Protein AF-A0A401YU15-F1 (afdb_monomer_lite)

pLDDT: mean 83.04, std 12.2, range [41.28, 98.25]

Radius of gyration: 16.07 Å; chains: 1; bounding box: 38×41×40 Å

Foldseek 3Di:
DDDAAEAEDDLPHPCQQVNVVVVVVVCVVVRHLFYEYACDPPGNHPHCLLAQYADAQQQPQLLVSLQSNQVVCVVPPPRHAYEYELPRDDPVCVVVRDHPDDSVQSSVVSVVVSQQQLVDAFDADDDPGDTDHRDHHDDHRPDRHDYHYDDDDDD

InterPro domains:
  IPR011251 Luciferase-like domain [PF00296] (50-155)
  IPR036661 Luciferase-like domain superfamily [G3DSA:3.20.20.30] (1-155)
  IPR036661 Luciferase-like domain superfamily [SSF51679] (2-155)

Sequence (155 aa):
MKLRIGVGLGPRDPADPVTFGDPVVRMEQLGVDSPWLPDALGADLPDPLVGSGVTVLPGRNPVVVAKELATLAALAPGRILPVFDVRHATARERPLFPIPGPRGEVTDEAPTVVRLLLEGEDISFEGKYHTLDHVTIGPRPVRPLDLWLGGGGPR

Secondary structure (DSSP, 8-state):
-----EEEPPTTS---TTTTHHHHHHHHHTT--EEEB---TTSSS--GGGSSBEE--BTB-HHHHHHHHHHHHHHSTT----EE-SS-S-TTTGGGS--SS-HHHHHHHHHHHHHHHHH-SSEEEE-SS-EEEEE--SSPPSS----EE---S--

Organism: NCBI:txid516124

Structure (mmCIF, N/CA/C/O backbone):
data_AF-A0A401YU15-F1
#
_entry.id   AF-A0A401YU15-F1
#
loop_
_atom_site.group_PDB
_atom_site.id
_atom_site.type_symbol
_atom_site.label_atom_id
_atom_site.label_alt_id
_atom_site.label_comp_id
_atom_site.label_asym_id
_atom_site.label_entity_id
_atom_site.label_seq_id
_atom_site.pdbx_PDB_ins_code
_atom_site.Cartn_x
_atom_site.Cartn_y
_atom_site.Cartn_z
_atom_site.occupancy
_atom_site.B_iso_or_equiv
_atom_site.auth_seq_id
_atom_site.auth_comp_id
_atom_site.auth_asym_id
_atom_site.auth_atom_id
_atom_site.pdbx_PDB_model_num
ATOM 1 N N . MET A 1 1 ? 9.070 -25.537 0.054 1.00 62.50 1 MET A N 1
ATOM 2 C CA . MET A 1 1 ? 9.322 -24.079 0.013 1.00 62.50 1 MET A CA 1
ATOM 3 C C . MET A 1 1 ? 9.703 -23.707 -1.416 1.00 62.50 1 MET A C 1
ATOM 5 O O . MET A 1 1 ? 10.554 -24.393 -1.966 1.00 62.50 1 MET A O 1
ATOM 9 N N . LYS A 1 2 ? 9.053 -22.714 -2.040 1.00 83.94 2 LYS A N 1
ATOM 10 C CA . LYS A 1 2 ? 9.402 -22.230 -3.391 1.00 83.94 2 LYS A CA 1
ATOM 11 C C . LYS A 1 2 ? 10.233 -20.952 -3.241 1.00 83.94 2 LYS A C 1
ATOM 13 O O . LYS A 1 2 ? 9.770 -20.029 -2.579 1.00 83.94 2 LYS A O 1
ATOM 18 N N . LEU A 1 3 ? 11.440 -20.918 -3.806 1.00 86.62 3 LEU A N 1
ATOM 19 C CA . LEU A 1 3 ? 12.261 -19.704 -3.878 1.00 86.62 3 LEU A CA 1
ATOM 20 C C . LEU A 1 3 ? 11.651 -18.746 -4.913 1.00 86.62 3 LEU A C 1
ATOM 22 O O . LEU A 1 3 ? 11.197 -19.214 -5.958 1.00 86.62 3 LEU A O 1
ATOM 26 N N . ARG A 1 4 ? 11.631 -17.443 -4.612 1.00 87.19 4 ARG A N 1
ATOM 27 C CA . ARG A 1 4 ? 11.222 -16.377 -5.538 1.00 87.19 4 ARG A CA 1
ATOM 28 C C . ARG A 1 4 ? 12.303 -15.302 -5.620 1.00 87.19 4 ARG A C 1
ATOM 30 O O . ARG A 1 4 ? 12.947 -15.021 -4.610 1.00 87.19 4 ARG A O 1
ATOM 37 N N . ILE A 1 5 ? 12.484 -14.712 -6.795 1.00 88.31 5 ILE A N 1
ATOM 38 C CA . ILE A 1 5 ? 13.486 -13.685 -7.087 1.00 88.31 5 ILE A CA 1
ATOM 39 C C . ILE A 1 5 ? 12.771 -12.385 -7.457 1.00 88.31 5 ILE A C 1
ATOM 41 O O . ILE A 1 5 ? 12.032 -12.332 -8.437 1.00 88.31 5 ILE A O 1
ATOM 45 N N . GLY A 1 6 ? 13.015 -11.328 -6.680 1.00 86.38 6 GLY A N 1
ATOM 46 C CA . GLY A 1 6 ? 12.543 -9.976 -6.972 1.00 86.38 6 GLY A CA 1
ATOM 47 C C . GLY A 1 6 ? 13.672 -9.057 -7.435 1.00 86.38 6 GLY A C 1
ATOM 48 O O . GLY A 1 6 ? 14.805 -9.202 -6.977 1.00 86.38 6 GLY A O 1
ATOM 49 N N . VAL A 1 7 ? 13.364 -8.106 -8.320 1.00 85.69 7 VAL A N 1
ATOM 50 C CA . VAL A 1 7 ? 14.315 -7.101 -8.822 1.00 85.69 7 VAL A CA 1
ATOM 51 C C . VAL A 1 7 ? 13.828 -5.705 -8.452 1.00 85.69 7 VAL A C 1
ATOM 53 O O . VAL A 1 7 ? 12.756 -5.295 -8.883 1.00 85.69 7 VAL A O 1
ATOM 56 N N . GLY A 1 8 ? 14.616 -4.979 -7.658 1.00 81.44 8 GLY A N 1
ATOM 57 C CA . GLY A 1 8 ? 14.370 -3.572 -7.342 1.00 81.44 8 GLY A CA 1
ATOM 58 C C . GLY A 1 8 ? 14.813 -2.657 -8.470 1.00 81.44 8 GLY A C 1
ATOM 59 O O . GLY A 1 8 ? 15.961 -2.742 -8.898 1.00 81.44 8 GLY A O 1
ATOM 60 N N . LEU A 1 9 ? 13.907 -1.791 -8.914 1.00 76.56 9 LEU A N 1
ATOM 61 C CA . LEU A 1 9 ? 14.194 -0.728 -9.868 1.00 76.56 9 LEU A CA 1
ATOM 62 C C . LEU A 1 9 ? 14.544 0.535 -9.087 1.00 76.56 9 LEU A C 1
ATOM 64 O O . LEU A 1 9 ? 13.753 1.038 -8.297 1.00 76.56 9 LEU A O 1
ATOM 68 N N . GLY A 1 10 ? 15.773 1.008 -9.229 1.00 68.81 10 GLY A N 1
ATOM 69 C CA . GLY A 1 10 ? 16.258 2.190 -8.539 1.00 68.81 10 GLY A CA 1
ATOM 70 C C . GLY A 1 10 ? 15.819 3.482 -9.233 1.00 68.81 10 GLY A C 1
ATOM 71 O O . GLY A 1 10 ? 15.590 3.496 -10.437 1.00 68.81 10 GLY A O 1
ATOM 72 N N . PRO A 1 11 ? 15.825 4.623 -8.525 1.00 62.28 11 PRO A N 1
ATOM 73 C CA . PRO A 1 11 ? 15.438 5.934 -9.066 1.00 62.28 11 PRO A CA 1
ATOM 74 C C . PRO A 1 11 ? 16.377 6.483 -10.160 1.00 62.28 11 PRO A C 1
ATOM 76 O O . PRO A 1 11 ? 16.213 7.611 -10.610 1.00 62.28 11 PRO A O 1
ATOM 79 N N . ARG A 1 12 ? 17.410 5.725 -10.542 1.00 60.06 12 ARG A N 1
ATOM 80 C CA . ARG A 1 12 ? 18.334 6.032 -11.644 1.00 60.06 12 ARG A CA 1
ATOM 81 C C . ARG A 1 12 ? 18.202 5.051 -12.806 1.00 60.06 12 ARG A C 1
ATOM 83 O O . ARG A 1 12 ? 18.947 5.182 -13.776 1.00 60.06 12 ARG A O 1
ATOM 90 N N . ASP A 1 13 ? 17.324 4.060 -12.688 1.00 64.88 13 ASP A N 1
ATOM 91 C CA . ASP A 1 13 ? 17.044 3.169 -13.799 1.00 64.88 13 ASP A CA 1
ATOM 92 C C . ASP A 1 13 ? 16.256 3.947 -14.859 1.00 64.88 13 ASP A C 1
ATOM 94 O O . ASP A 1 13 ? 15.381 4.737 -14.508 1.00 64.88 13 ASP A O 1
ATOM 98 N N . PRO A 1 14 ? 16.555 3.756 -16.154 1.00 55.06 14 PRO A N 1
ATOM 99 C CA . PRO A 1 14 ? 15.977 4.532 -17.255 1.00 55.06 14 PRO A CA 1
ATOM 100 C C . PRO A 1 14 ? 14.513 4.157 -17.555 1.00 55.06 14 PRO A C 1
ATOM 102 O O . PRO A 1 14 ? 14.078 4.202 -18.703 1.00 55.06 14 PRO A O 1
ATOM 105 N N . ALA A 1 15 ? 13.761 3.721 -16.549 1.00 60.97 15 ALA A N 1
ATOM 106 C CA . ALA A 1 15 ? 12.430 3.170 -16.716 1.00 60.97 15 ALA A CA 1
ATOM 107 C C . ALA A 1 15 ? 11.380 4.287 -16.780 1.00 60.97 15 ALA A C 1
ATOM 109 O O . ALA A 1 15 ? 10.609 4.469 -15.846 1.00 60.97 15 ALA A O 1
ATOM 110 N N . ASP A 1 16 ? 11.343 4.987 -17.918 1.00 68.62 16 ASP A N 1
ATOM 111 C CA . ASP A 1 16 ? 10.270 5.921 -18.272 1.00 68.62 16 ASP A CA 1
ATOM 112 C C . ASP A 1 16 ? 8.899 5.270 -17.980 1.00 68.62 16 ASP A C 1
ATOM 114 O O . ASP A 1 16 ? 8.636 4.171 -18.487 1.00 68.62 16 ASP A O 1
ATOM 118 N N . PRO A 1 17 ? 8.010 5.918 -17.198 1.00 65.75 17 PRO A N 1
ATOM 119 C CA . PRO A 1 17 ? 6.682 5.398 -16.883 1.00 65.75 17 PRO A CA 1
ATOM 120 C C . PRO A 1 17 ? 5.872 4.964 -18.113 1.00 65.75 17 PRO A C 1
ATOM 122 O O . PRO A 1 17 ? 5.057 4.047 -18.017 1.00 65.75 17 PRO A O 1
ATOM 125 N N . VAL A 1 18 ? 6.112 5.583 -19.274 1.00 70.44 18 VAL A N 1
ATOM 126 C CA . VAL A 1 18 ? 5.457 5.248 -20.546 1.00 70.44 18 VAL A CA 1
ATOM 127 C C . VAL A 1 18 ? 5.966 3.923 -21.119 1.00 70.44 18 VAL A C 1
ATOM 129 O O . VAL A 1 18 ? 5.194 3.167 -21.708 1.00 70.44 18 VAL A O 1
ATOM 132 N N . THR A 1 19 ? 7.250 3.614 -20.935 1.00 74.62 19 THR A N 1
ATOM 133 C CA . THR A 1 19 ? 7.898 2.408 -21.484 1.00 74.62 19 THR A CA 1
ATOM 134 C C . THR A 1 19 ? 8.096 1.305 -20.447 1.00 74.62 19 THR A C 1
ATOM 136 O O . THR A 1 19 ? 8.576 0.226 -20.784 1.00 74.62 19 THR A O 1
ATOM 139 N N . PHE A 1 20 ? 7.663 1.523 -19.200 1.00 79.12 20 PHE A N 1
ATOM 140 C CA . PHE A 1 20 ? 7.823 0.606 -18.068 1.00 79.12 20 PHE A CA 1
ATOM 141 C C . PHE A 1 20 ? 7.348 -0.835 -18.328 1.00 79.12 20 PHE A C 1
ATOM 143 O O . PHE A 1 20 ? 7.859 -1.780 -17.727 1.00 79.12 20 PHE A O 1
ATOM 150 N N . GLY A 1 21 ? 6.397 -1.034 -19.242 1.00 82.12 21 GLY A N 1
ATOM 151 C CA . GLY A 1 21 ? 5.946 -2.370 -19.634 1.00 82.12 21 GLY A CA 1
ATOM 152 C C . GLY A 1 21 ? 7.059 -3.242 -20.228 1.00 82.12 21 GLY A C 1
ATOM 153 O O . GLY A 1 21 ? 7.136 -4.428 -19.909 1.00 82.12 21 GLY A O 1
ATOM 154 N N . ASP A 1 22 ? 7.960 -2.669 -21.027 1.00 84.50 22 ASP A N 1
ATOM 155 C CA . ASP A 1 22 ? 9.025 -3.406 -21.716 1.00 84.50 22 ASP A CA 1
ATOM 156 C C . ASP A 1 22 ? 10.009 -4.101 -20.753 1.00 84.50 22 ASP A C 1
ATOM 158 O O . ASP A 1 22 ? 10.227 -5.313 -20.894 1.00 84.50 22 ASP A O 1
ATOM 162 N N . PRO A 1 23 ? 10.590 -3.419 -19.740 1.00 82.38 23 PRO A N 1
ATOM 163 C CA . PRO A 1 23 ? 11.441 -4.085 -18.762 1.00 82.38 23 PRO A CA 1
ATOM 164 C C . PRO A 1 23 ? 10.673 -5.114 -17.923 1.00 82.38 23 PRO A C 1
ATOM 166 O O . PRO A 1 23 ? 11.246 -6.154 -17.602 1.00 82.38 23 PRO A O 1
ATOM 169 N N . VAL A 1 24 ? 9.388 -4.897 -17.618 1.00 85.62 24 VAL A N 1
ATOM 170 C CA . VAL A 1 24 ? 8.563 -5.884 -16.894 1.00 85.62 24 VAL A CA 1
ATOM 171 C C . VAL A 1 24 ? 8.368 -7.156 -17.722 1.00 85.62 24 VAL A C 1
ATOM 173 O O . VAL A 1 24 ? 8.585 -8.258 -17.216 1.00 85.62 24 VAL A O 1
ATOM 176 N N . VAL A 1 25 ? 8.038 -7.023 -19.010 1.00 88.38 25 VAL A N 1
ATOM 177 C CA . VAL A 1 25 ? 7.934 -8.164 -19.935 1.00 88.38 25 VAL A CA 1
ATOM 178 C C . VAL A 1 25 ? 9.271 -8.896 -20.027 1.00 88.38 25 VAL A C 1
ATOM 180 O O . VAL A 1 25 ? 9.320 -10.128 -20.001 1.00 88.38 25 VAL A O 1
ATOM 183 N N . ARG A 1 26 ? 10.382 -8.155 -20.087 1.00 89.00 26 ARG A N 1
ATOM 184 C CA . ARG A 1 26 ? 11.717 -8.754 -20.116 1.00 89.00 26 ARG A CA 1
ATOM 185 C C . ARG A 1 26 ? 12.038 -9.519 -18.829 1.00 89.00 26 ARG A C 1
ATOM 187 O O . ARG A 1 26 ? 12.608 -10.604 -18.908 1.00 89.00 26 ARG A O 1
ATOM 194 N N . MET A 1 27 ? 11.671 -8.985 -17.667 1.00 89.62 27 MET A N 1
ATOM 195 C CA . MET A 1 27 ? 11.814 -9.659 -16.374 1.00 89.62 27 MET A CA 1
ATOM 196 C C . MET A 1 27 ? 11.010 -10.964 -16.325 1.00 89.62 27 MET A C 1
ATOM 198 O O . MET A 1 27 ? 11.557 -11.994 -15.930 1.00 89.62 27 MET A O 1
ATOM 202 N N . GLU A 1 28 ? 9.761 -10.952 -16.799 1.00 89.94 28 GLU A N 1
ATOM 203 C CA . GLU A 1 28 ? 8.912 -12.150 -16.855 1.00 89.94 28 GLU A CA 1
ATOM 204 C C . GLU A 1 28 ? 9.531 -13.231 -17.761 1.00 89.94 28 GLU A C 1
ATOM 206 O O . GLU A 1 28 ? 9.625 -14.392 -17.363 1.00 89.94 28 GLU A O 1
ATOM 211 N N . GLN A 1 29 ? 10.066 -12.853 -18.931 1.00 94.06 29 GLN A N 1
ATOM 212 C CA . GLN A 1 29 ? 10.787 -13.772 -19.832 1.00 94.06 29 GLN A CA 1
ATOM 213 C C . GLN A 1 29 ? 12.046 -14.386 -19.203 1.00 94.06 29 GLN A C 1
ATOM 215 O O . GLN A 1 29 ? 12.438 -15.497 -19.561 1.00 94.06 29 GLN A O 1
ATOM 220 N N . LEU A 1 30 ? 12.700 -13.659 -18.296 1.00 94.19 30 LEU A N 1
ATOM 221 C CA . LEU A 1 30 ? 13.889 -14.116 -17.574 1.00 94.19 30 LEU A CA 1
ATOM 222 C C . LEU A 1 30 ? 13.543 -14.917 -16.307 1.00 94.19 30 LEU A C 1
ATOM 224 O O . LEU A 1 30 ? 14.452 -15.394 -15.629 1.00 94.19 30 LEU A O 1
ATOM 228 N N . GLY A 1 31 ? 12.255 -15.085 -15.992 1.00 92.25 31 GLY A N 1
ATOM 229 C CA . GLY A 1 31 ? 11.795 -15.824 -14.818 1.00 92.25 31 GLY A CA 1
ATOM 230 C C . GLY A 1 31 ? 11.924 -15.057 -13.501 1.00 92.25 31 GLY A C 1
ATOM 231 O O . GLY A 1 31 ? 11.966 -15.681 -12.444 1.00 92.25 31 GLY A O 1
ATOM 232 N N . VAL A 1 32 ? 11.999 -13.724 -13.545 1.00 91.12 32 VAL A N 1
ATOM 233 C CA . VAL A 1 32 ? 11.915 -12.875 -12.348 1.00 91.12 32 VAL A CA 1
ATOM 234 C C . VAL A 1 32 ? 10.470 -12.878 -11.843 1.00 91.12 32 VAL A C 1
ATOM 236 O O . VAL A 1 32 ? 9.541 -12.652 -12.615 1.00 91.12 32 VAL A O 1
ATOM 239 N N . ASP A 1 33 ? 10.269 -13.118 -10.546 1.00 87.94 33 ASP A N 1
ATOM 240 C CA . ASP A 1 33 ? 8.931 -13.250 -9.958 1.00 87.94 33 ASP A CA 1
ATOM 241 C C . ASP A 1 33 ? 8.240 -11.901 -9.718 1.00 87.94 33 ASP A C 1
ATOM 243 O O . ASP A 1 33 ? 7.010 -11.841 -9.701 1.00 87.94 33 ASP A O 1
ATOM 247 N N . SER A 1 34 ? 9.001 -10.828 -9.480 1.00 85.56 34 SER A N 1
ATOM 248 C CA . SER A 1 34 ? 8.426 -9.519 -9.139 1.00 85.56 34 SER A CA 1
ATOM 249 C C . SER A 1 34 ? 9.391 -8.350 -9.387 1.00 85.56 34 SER A C 1
ATOM 251 O O . SER A 1 34 ? 10.508 -8.388 -8.854 1.00 85.56 34 SER A O 1
ATOM 253 N N . PRO A 1 35 ? 8.979 -7.286 -10.096 1.00 85.94 35 PRO A N 1
ATOM 254 C CA . PRO A 1 35 ? 9.644 -5.988 -10.021 1.00 85.94 35 PRO A CA 1
ATOM 255 C C . PRO A 1 35 ? 9.305 -5.289 -8.694 1.00 85.94 35 PRO A C 1
ATOM 257 O O . PRO A 1 35 ? 8.213 -5.470 -8.165 1.00 85.94 35 PRO A O 1
ATOM 260 N N . TRP A 1 36 ? 10.218 -4.485 -8.159 1.00 83.38 36 TRP A N 1
ATOM 261 C CA . TRP A 1 36 ? 10.021 -3.712 -6.932 1.00 83.38 36 TRP A CA 1
ATOM 262 C C . TRP A 1 36 ? 10.263 -2.233 -7.189 1.00 83.38 36 TRP A C 1
ATOM 264 O O . TRP A 1 36 ? 11.352 -1.852 -7.617 1.00 83.38 36 TRP A O 1
ATOM 274 N N . LEU A 1 37 ? 9.247 -1.417 -6.914 1.00 81.19 37 LEU A N 1
ATOM 275 C CA . LEU A 1 37 ? 9.284 0.030 -7.120 1.00 81.19 37 LEU A CA 1
ATOM 276 C C . LEU A 1 37 ? 9.464 0.785 -5.791 1.00 81.19 37 LEU A C 1
ATOM 278 O O . LEU A 1 37 ? 8.777 0.454 -4.819 1.00 81.19 37 LEU A O 1
ATOM 282 N N . PRO A 1 38 ? 10.370 1.775 -5.723 1.00 78.62 38 PRO A N 1
ATOM 283 C CA . PRO A 1 38 ? 10.493 2.685 -4.594 1.00 78.62 38 PRO A CA 1
ATOM 284 C C . PRO A 1 38 ? 9.409 3.768 -4.645 1.00 78.62 38 PRO A C 1
ATOM 286 O O . PRO A 1 38 ? 9.037 4.233 -5.720 1.00 78.62 38 PRO A O 1
ATOM 289 N N . ASP A 1 39 ? 8.967 4.238 -3.480 1.00 79.31 39 ASP A N 1
ATOM 290 C CA . ASP A 1 39 ? 8.189 5.478 -3.371 1.00 79.31 39 ASP A CA 1
ATOM 291 C C . ASP A 1 39 ? 9.141 6.680 -3.432 1.00 79.31 39 ASP A C 1
ATOM 293 O O . ASP A 1 39 ? 9.578 7.200 -2.402 1.00 79.31 39 ASP A O 1
ATOM 297 N N . ALA A 1 40 ? 9.538 7.058 -4.647 1.00 78.06 40 ALA A N 1
ATOM 298 C CA . ALA A 1 40 ? 10.465 8.156 -4.907 1.00 78.06 40 ALA A CA 1
ATOM 299 C C . ALA A 1 40 ? 9.793 9.207 -5.799 1.00 78.06 40 ALA A C 1
ATOM 301 O O . ALA A 1 40 ? 9.750 9.060 -7.018 1.00 78.06 40 ALA A O 1
ATOM 302 N N . LEU A 1 41 ? 9.302 10.295 -5.199 1.00 78.31 41 LEU A N 1
ATOM 303 C CA . LEU A 1 41 ? 8.469 11.291 -5.893 1.00 78.31 41 LEU A CA 1
ATOM 304 C C . LEU A 1 41 ? 9.198 12.013 -7.032 1.00 78.31 41 LEU A C 1
ATOM 306 O O . LEU A 1 41 ? 8.570 12.494 -7.968 1.00 78.31 41 LEU A O 1
ATOM 310 N N . GLY A 1 42 ? 10.519 12.152 -6.914 1.00 76.44 42 GLY A N 1
ATOM 311 C CA . GLY A 1 42 ? 11.353 12.823 -7.912 1.00 76.44 42 GLY A CA 1
ATOM 312 C C . GLY A 1 42 ? 11.967 11.890 -8.953 1.00 76.44 42 GLY A C 1
ATOM 313 O O . GLY A 1 42 ? 12.809 12.352 -9.719 1.00 76.44 42 GLY A O 1
ATOM 314 N N . ALA A 1 43 ? 11.643 10.595 -8.928 1.00 78.06 43 ALA A N 1
ATOM 315 C CA . ALA A 1 43 ? 12.157 9.633 -9.892 1.00 78.06 43 ALA A CA 1
ATOM 316 C C . ALA A 1 43 ? 11.218 9.527 -11.097 1.00 78.06 43 ALA A C 1
ATOM 318 O O . ALA A 1 43 ? 10.000 9.507 -10.933 1.00 78.06 43 ALA A O 1
ATOM 319 N N . ASP A 1 44 ? 11.791 9.370 -12.290 1.00 78.38 44 ASP A N 1
ATOM 320 C CA . ASP A 1 44 ? 11.047 9.018 -13.503 1.00 78.38 44 ASP A CA 1
ATOM 321 C C . ASP A 1 44 ? 10.704 7.519 -13.473 1.00 78.38 44 ASP A C 1
ATOM 323 O O . ASP A 1 44 ? 11.166 6.746 -14.302 1.00 78.38 44 ASP A O 1
ATOM 327 N N . LEU A 1 45 ? 9.950 7.099 -12.455 1.00 77.25 45 LEU A N 1
ATOM 328 C CA . LEU A 1 45 ? 9.454 5.741 -12.246 1.00 77.25 45 LEU A CA 1
ATOM 329 C C . LEU A 1 45 ? 7.938 5.783 -12.030 1.00 77.25 45 LEU A C 1
ATOM 331 O O . LEU A 1 45 ? 7.413 6.791 -11.549 1.00 77.25 45 LEU A O 1
ATOM 335 N N . PRO A 1 46 ? 7.206 4.699 -12.338 1.00 79.69 46 PRO A N 1
ATOM 336 C CA . PRO A 1 46 ? 5.813 4.600 -11.932 1.00 79.69 46 PRO A CA 1
ATOM 337 C C . PRO A 1 46 ? 5.675 4.697 -10.411 1.00 79.69 46 PRO A C 1
ATOM 339 O O . PRO A 1 46 ? 6.518 4.185 -9.672 1.00 79.69 46 PRO A O 1
ATOM 342 N N . ASP A 1 47 ? 4.571 5.291 -9.953 1.00 78.75 47 ASP A N 1
ATOM 343 C CA . ASP A 1 47 ? 4.208 5.263 -8.536 1.00 78.75 47 ASP A CA 1
ATOM 344 C C . ASP A 1 47 ? 4.175 3.801 -8.047 1.00 78.75 47 ASP A C 1
ATOM 346 O O . ASP A 1 47 ? 3.657 2.934 -8.762 1.00 78.75 47 ASP A O 1
ATOM 350 N N . PRO A 1 48 ? 4.720 3.488 -6.857 1.00 74.81 48 PRO A N 1
ATOM 351 C CA . PRO A 1 48 ? 4.787 2.119 -6.356 1.00 74.81 48 PRO A CA 1
ATOM 352 C C . PRO A 1 48 ? 3.418 1.459 -6.202 1.00 74.81 48 PRO A C 1
ATOM 354 O O . PRO A 1 48 ? 3.356 0.232 -6.217 1.00 74.81 48 PRO A O 1
ATOM 357 N N . LEU A 1 49 ? 2.327 2.228 -6.103 1.00 72.56 49 LEU A N 1
ATOM 358 C CA . LEU A 1 49 ? 0.979 1.671 -6.127 1.00 72.56 49 LEU A CA 1
ATOM 359 C C . LEU A 1 49 ? 0.605 1.125 -7.508 1.00 72.56 49 LEU A C 1
ATOM 361 O O . LEU A 1 49 ? -0.196 0.214 -7.592 1.00 72.56 49 LEU A O 1
ATOM 365 N N . VAL A 1 50 ? 1.208 1.572 -8.607 1.00 59.78 50 VAL A N 1
ATOM 366 C CA . VAL A 1 50 ? 0.939 1.017 -9.949 1.00 59.78 50 VAL A CA 1
ATOM 367 C C . VAL A 1 50 ? 1.567 -0.384 -10.132 1.00 59.78 50 VAL A C 1
ATOM 369 O O . VAL A 1 50 ? 1.262 -1.077 -11.103 1.00 59.78 50 VAL A O 1
ATOM 372 N N . GLY A 1 51 ? 2.386 -0.862 -9.183 1.00 57.41 51 GLY A N 1
ATOM 373 C CA . GLY A 1 51 ? 3.022 -2.184 -9.215 1.00 57.41 51 GLY A CA 1
ATOM 374 C C . GLY A 1 51 ? 3.155 -2.856 -7.841 1.00 57.41 51 GLY A C 1
ATOM 375 O O . GLY A 1 51 ? 2.510 -2.483 -6.867 1.00 57.41 51 GLY A O 1
ATOM 376 N N . SER A 1 52 ? 3.991 -3.894 -7.746 1.00 58.31 52 SER A N 1
ATOM 377 C CA . SER A 1 52 ? 4.462 -4.412 -6.455 1.00 58.31 52 SER A CA 1
ATOM 378 C C . SER A 1 52 ? 5.571 -3.497 -5.945 1.00 58.31 52 SER A C 1
ATOM 380 O O . SER A 1 52 ? 6.719 -3.610 -6.366 1.00 58.31 52 SER A O 1
ATOM 382 N N . GLY A 1 53 ? 5.227 -2.535 -5.098 1.00 62.44 53 GLY A N 1
ATOM 383 C CA . GLY A 1 53 ? 6.158 -1.506 -4.650 1.00 62.44 53 GLY A CA 1
ATOM 384 C C . GLY A 1 53 ? 6.122 -1.271 -3.150 1.00 62.44 53 GLY A C 1
ATOM 385 O O . GLY A 1 53 ? 5.151 -1.586 -2.458 1.00 62.44 53 GLY A O 1
ATOM 386 N N . VAL A 1 54 ? 7.213 -0.695 -2.654 1.00 58.09 54 VAL A N 1
ATOM 387 C CA . VAL A 1 54 ? 7.280 -0.156 -1.301 1.00 58.09 54 VAL A CA 1
ATOM 388 C C . VAL A 1 54 ? 6.603 1.205 -1.330 1.00 58.09 54 VAL A C 1
ATOM 390 O O . VAL A 1 54 ? 7.103 2.111 -1.977 1.00 58.09 54 VAL A O 1
ATOM 393 N N . THR A 1 55 ? 5.483 1.354 -0.635 1.00 65.00 55 THR A N 1
ATOM 394 C CA . THR A 1 55 ? 4.779 2.626 -0.455 1.00 65.00 55 THR A CA 1
ATOM 395 C C . THR A 1 55 ? 5.158 3.236 0.892 1.00 65.00 55 THR A C 1
ATOM 397 O O . THR A 1 55 ? 5.131 2.563 1.928 1.00 65.00 55 THR A O 1
ATOM 400 N N . VAL A 1 56 ? 5.471 4.529 0.919 1.00 61.72 56 VAL A N 1
ATOM 401 C CA . VAL A 1 56 ? 5.572 5.290 2.166 1.00 61.72 56 VAL A CA 1
ATOM 402 C C . VAL A 1 56 ? 4.154 5.574 2.630 1.00 61.72 56 VAL A C 1
ATOM 404 O O . VAL A 1 56 ? 3.499 6.521 2.202 1.00 61.72 56 VAL A O 1
ATOM 407 N N . LEU A 1 57 ? 3.656 4.721 3.519 1.00 61.41 57 LEU A N 1
ATOM 408 C CA . LEU A 1 57 ? 2.311 4.874 4.054 1.00 61.41 57 LEU A CA 1
ATOM 409 C C . LEU A 1 57 ? 2.126 6.127 4.932 1.00 61.41 57 LEU A C 1
ATOM 411 O O . LEU A 1 57 ? 1.088 6.775 4.787 1.00 61.41 57 LEU A O 1
ATOM 415 N N . PRO A 1 58 ? 3.065 6.525 5.823 1.00 64.88 58 PRO A N 1
ATOM 416 C CA . PRO A 1 58 ? 2.850 7.718 6.635 1.00 64.88 58 PRO A CA 1
ATOM 417 C C . PRO A 1 58 ? 2.769 8.995 5.786 1.00 64.88 58 PRO A C 1
ATOM 419 O O . PRO A 1 58 ? 3.785 9.537 5.338 1.00 64.88 58 PRO A O 1
ATOM 422 N N . GLY A 1 59 ? 1.533 9.481 5.656 1.00 73.44 59 GLY A N 1
ATOM 423 C CA . GLY A 1 59 ? 1.131 10.712 4.979 1.00 73.44 59 GLY A CA 1
ATOM 424 C C . GLY A 1 59 ? 0.440 10.511 3.625 1.00 73.44 59 GLY A C 1
ATOM 425 O O . GLY A 1 59 ? 0.045 11.499 3.011 1.00 73.44 59 GLY A O 1
ATOM 426 N N . ARG A 1 60 ? 0.209 9.261 3.191 1.00 84.75 60 ARG A N 1
ATOM 427 C CA . ARG A 1 60 ? -0.875 8.934 2.248 1.00 84.75 60 ARG A CA 1
ATOM 428 C C . ARG A 1 60 ? -2.151 8.636 3.043 1.00 84.75 60 ARG A C 1
ATOM 430 O O . ARG A 1 60 ? -2.088 8.085 4.140 1.00 84.75 60 ARG A O 1
ATOM 437 N N . ASN A 1 61 ? -3.318 8.997 2.508 1.00 89.31 61 ASN A N 1
ATOM 438 C CA . ASN A 1 61 ? -4.591 8.688 3.162 1.00 89.31 61 ASN A CA 1
ATOM 439 C C . ASN A 1 61 ? -4.851 7.166 3.084 1.00 89.31 61 ASN A C 1
ATO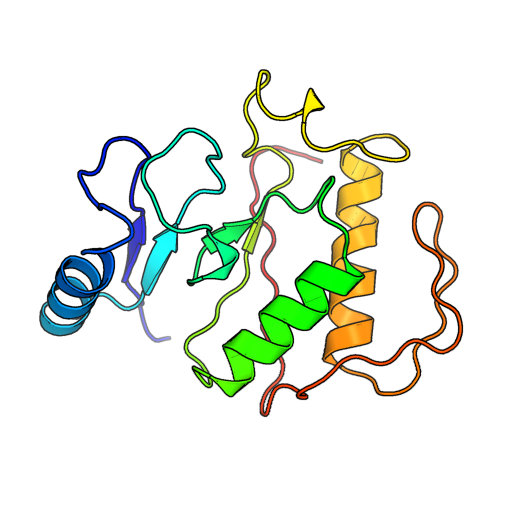M 441 O O . ASN A 1 61 ? -4.960 6.645 1.971 1.00 89.31 61 ASN A O 1
ATOM 445 N N . PRO A 1 62 ? -4.986 6.443 4.214 1.00 92.06 62 PRO A N 1
ATOM 446 C CA . PRO A 1 62 ? -5.127 4.987 4.197 1.00 92.06 62 PRO A CA 1
ATOM 447 C C . PRO A 1 62 ? -6.410 4.504 3.511 1.00 92.06 62 PRO A C 1
ATOM 449 O O . PRO A 1 62 ? -6.421 3.408 2.958 1.00 92.06 62 PRO A O 1
ATOM 452 N N . VAL A 1 63 ? -7.473 5.314 3.480 1.00 94.50 63 VAL A N 1
ATOM 453 C CA . VAL A 1 63 ? -8.709 4.984 2.751 1.00 94.50 63 VAL A CA 1
ATOM 454 C C . VAL A 1 63 ? -8.458 4.975 1.244 1.00 94.50 63 VAL A C 1
ATOM 456 O O . VAL A 1 63 ? -8.893 4.062 0.542 1.00 94.50 63 VAL A O 1
ATOM 459 N N . VAL A 1 64 ? -7.722 5.974 0.748 1.00 92.56 64 VAL A N 1
ATOM 460 C CA . VAL A 1 64 ? -7.363 6.084 -0.674 1.00 92.56 64 VAL A CA 1
ATOM 461 C C . VAL A 1 64 ? -6.432 4.940 -1.068 1.00 92.56 64 VAL A C 1
ATOM 463 O O . VAL A 1 64 ? -6.731 4.234 -2.027 1.00 92.56 64 VAL A O 1
ATOM 466 N N . VAL A 1 65 ? -5.407 4.665 -0.255 1.00 91.62 65 VAL A N 1
ATOM 467 C CA . VAL A 1 65 ? -4.494 3.531 -0.472 1.00 91.62 65 VAL A CA 1
ATOM 468 C C . VAL A 1 65 ? -5.260 2.209 -0.513 1.00 91.62 65 VAL A C 1
ATOM 470 O O . VAL A 1 65 ? -5.045 1.397 -1.410 1.00 91.62 65 VAL A O 1
ATOM 473 N N . ALA A 1 66 ? -6.199 1.985 0.409 1.00 93.38 66 ALA A N 1
ATOM 474 C CA . ALA A 1 66 ? -7.017 0.777 0.403 1.00 93.38 66 ALA A CA 1
ATOM 475 C C . ALA A 1 66 ? -7.843 0.651 -0.889 1.00 93.38 66 ALA A C 1
ATOM 477 O O . ALA A 1 66 ? -7.876 -0.418 -1.496 1.00 93.38 66 ALA A O 1
ATOM 478 N N . LYS A 1 67 ? -8.458 1.743 -1.361 1.00 93.94 67 LYS A N 1
ATOM 479 C CA . LYS A 1 67 ? -9.206 1.785 -2.629 1.00 93.94 67 LYS A CA 1
ATOM 480 C C . LYS A 1 67 ? -8.314 1.512 -3.849 1.00 93.94 67 LYS A C 1
ATOM 482 O O . LYS A 1 67 ? -8.738 0.805 -4.770 1.00 93.94 67 LYS A O 1
ATOM 487 N N . GLU A 1 68 ? -7.104 2.056 -3.873 1.00 92.12 68 GLU A N 1
ATOM 488 C CA . GLU A 1 68 ? -6.126 1.830 -4.941 1.00 92.12 68 GLU A CA 1
ATOM 489 C C . GLU A 1 68 ? -5.714 0.357 -4.977 1.00 92.12 68 GLU A C 1
ATOM 491 O O . GLU A 1 68 ? -5.875 -0.299 -6.008 1.00 92.12 68 GLU A O 1
ATOM 496 N N . LEU A 1 69 ? -5.320 -0.205 -3.831 1.00 91.88 69 LEU A N 1
ATOM 497 C CA . LEU A 1 69 ? -4.966 -1.621 -3.690 1.00 91.88 69 LEU A CA 1
ATOM 498 C C . LEU A 1 69 ? -6.112 -2.557 -4.081 1.00 91.88 69 LEU A C 1
ATOM 500 O O . LEU A 1 69 ? -5.895 -3.526 -4.809 1.00 91.88 69 LEU A O 1
ATOM 504 N N . ALA A 1 70 ? -7.334 -2.248 -3.654 1.00 92.94 70 ALA A N 1
ATOM 505 C CA . ALA A 1 70 ? -8.548 -2.950 -4.058 1.00 92.94 70 ALA A CA 1
ATOM 506 C C . ALA A 1 70 ? -8.719 -2.976 -5.585 1.00 92.94 70 ALA A C 1
ATOM 508 O O . ALA A 1 70 ? -8.969 -4.025 -6.184 1.00 92.94 70 ALA A O 1
ATOM 509 N N . THR A 1 71 ? -8.533 -1.824 -6.227 1.00 92.44 71 THR A N 1
ATOM 510 C CA . THR A 1 71 ? -8.647 -1.679 -7.683 1.00 92.44 71 THR A CA 1
ATOM 511 C C . THR A 1 71 ? -7.563 -2.478 -8.405 1.00 92.44 71 THR A C 1
ATOM 513 O O . THR A 1 71 ? -7.864 -3.239 -9.323 1.00 92.44 71 THR A O 1
ATOM 516 N N . LEU A 1 72 ? -6.314 -2.382 -7.955 1.00 89.94 72 LEU A N 1
ATOM 517 C CA . LEU A 1 72 ? -5.185 -3.115 -8.530 1.00 89.94 72 LEU A CA 1
ATOM 518 C C . LEU A 1 72 ? -5.336 -4.624 -8.364 1.00 89.94 72 LEU A C 1
ATOM 520 O O . LEU A 1 72 ? -5.057 -5.376 -9.292 1.00 89.94 72 LEU A O 1
ATOM 524 N N . ALA A 1 73 ? -5.823 -5.082 -7.211 1.00 90.19 73 ALA A N 1
ATOM 525 C CA . ALA A 1 73 ? -6.080 -6.496 -6.968 1.00 90.19 73 ALA A CA 1
ATOM 526 C C . ALA A 1 73 ? -7.164 -7.060 -7.894 1.00 90.19 73 ALA A C 1
ATOM 528 O O . ALA A 1 73 ? -7.107 -8.236 -8.255 1.00 90.19 73 ALA A O 1
ATOM 529 N N . ALA A 1 74 ? -8.137 -6.235 -8.292 1.00 91.19 74 ALA A N 1
ATOM 530 C CA . ALA A 1 74 ? -9.139 -6.610 -9.283 1.00 91.19 74 ALA A CA 1
ATOM 531 C C . ALA A 1 74 ? -8.576 -6.608 -10.714 1.00 91.19 74 ALA A C 1
ATOM 533 O O . ALA A 1 74 ? -8.900 -7.504 -11.491 1.00 91.19 74 ALA A O 1
ATOM 534 N N . LEU A 1 75 ? -7.718 -5.641 -11.056 1.00 90.00 75 LEU A N 1
ATOM 535 C CA . LEU A 1 75 ? -7.095 -5.537 -12.382 1.00 90.00 75 LEU A CA 1
ATOM 536 C C . LEU A 1 75 ? -6.005 -6.593 -12.617 1.00 90.00 75 LEU A C 1
ATOM 538 O O . LEU A 1 75 ? -5.868 -7.102 -13.727 1.00 90.00 75 LEU A O 1
ATOM 542 N N . ALA A 1 76 ? -5.251 -6.949 -11.577 1.00 86.88 76 ALA A N 1
ATOM 543 C CA . ALA A 1 76 ? -4.142 -7.895 -11.638 1.00 86.88 76 ALA A CA 1
ATOM 544 C C . ALA A 1 76 ? -4.217 -8.942 -10.500 1.00 86.88 76 ALA A C 1
ATOM 546 O O . ALA A 1 76 ? -3.381 -8.951 -9.586 1.00 86.88 76 ALA A O 1
ATOM 547 N N . PRO A 1 77 ? -5.197 -9.869 -10.537 1.00 87.38 77 PRO A N 1
ATOM 548 C CA . PRO A 1 77 ? -5.433 -10.808 -9.444 1.00 87.38 77 PRO A CA 1
ATOM 549 C C . PRO A 1 77 ? -4.211 -11.665 -9.094 1.00 87.38 77 PRO A C 1
ATOM 551 O O . PRO A 1 77 ? -3.727 -12.466 -9.892 1.00 87.38 77 PRO A O 1
ATOM 554 N N . GLY A 1 78 ? -3.747 -11.556 -7.845 1.00 85.56 78 GLY A N 1
ATOM 555 C CA . GLY A 1 78 ? -2.600 -12.312 -7.326 1.00 85.56 78 GLY A CA 1
ATOM 556 C C . GLY A 1 78 ? -1.228 -11.843 -7.803 1.00 85.56 78 GLY A C 1
ATOM 557 O O . GLY A 1 78 ? -0.254 -12.555 -7.569 1.00 85.56 78 GLY A O 1
ATOM 558 N N . ARG A 1 79 ? -1.150 -10.684 -8.466 1.00 85.38 79 ARG A N 1
ATOM 559 C CA . ARG A 1 79 ? 0.111 -10.050 -8.880 1.00 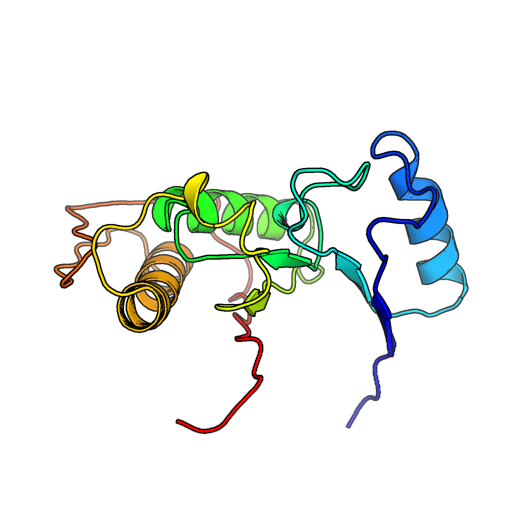85.38 79 ARG A CA 1
ATOM 560 C C . ARG A 1 79 ? 0.466 -8.817 -8.041 1.00 85.38 79 ARG A C 1
ATOM 562 O O . ARG A 1 79 ? 1.484 -8.189 -8.295 1.00 85.38 79 ARG A O 1
ATOM 569 N N . ILE A 1 80 ? -0.358 -8.482 -7.048 1.00 86.31 80 ILE A N 1
ATOM 570 C CA . ILE A 1 80 ? -0.170 -7.319 -6.178 1.00 86.31 80 ILE A CA 1
ATOM 571 C C . ILE A 1 80 ? 0.411 -7.772 -4.840 1.00 86.31 80 ILE A C 1
ATOM 573 O O . ILE A 1 80 ? -0.164 -8.634 -4.175 1.00 86.31 80 ILE A O 1
ATOM 577 N N . LEU A 1 81 ? 1.540 -7.177 -4.459 1.00 86.56 81 LEU A N 1
ATOM 578 C CA . LEU A 1 81 ? 2.205 -7.381 -3.174 1.00 86.56 81 LEU A CA 1
ATOM 579 C C . LEU A 1 81 ? 2.519 -6.009 -2.559 1.00 86.56 81 LEU A C 1
ATOM 581 O O . LEU A 1 81 ? 3.572 -5.443 -2.858 1.00 86.56 81 LEU A O 1
ATOM 585 N N . PRO A 1 82 ? 1.601 -5.444 -1.758 1.00 86.94 82 PRO A N 1
ATOM 586 C CA . PRO A 1 82 ? 1.799 -4.148 -1.126 1.00 86.94 82 PRO A CA 1
ATOM 587 C C . PRO A 1 82 ? 2.821 -4.255 -0.002 1.00 86.94 82 PRO A C 1
ATOM 589 O O . PRO A 1 82 ? 2.684 -5.093 0.896 1.00 86.94 82 PRO A O 1
ATOM 592 N N . VAL A 1 83 ? 3.817 -3.375 -0.018 1.00 85.69 83 VAL A N 1
ATOM 593 C CA . VAL A 1 83 ? 4.797 -3.276 1.064 1.00 85.69 83 VAL A CA 1
ATOM 594 C C . VAL A 1 83 ? 4.818 -1.851 1.577 1.00 85.69 83 VAL A C 1
ATOM 596 O O . VAL A 1 83 ? 4.887 -0.918 0.790 1.00 85.69 83 VAL A O 1
ATOM 599 N N . PHE A 1 84 ? 4.765 -1.662 2.890 1.00 84.00 84 PHE A N 1
ATOM 600 C CA . PHE A 1 84 ? 4.811 -0.342 3.506 1.00 84.00 84 PHE A CA 1
ATOM 601 C C . PHE A 1 84 ? 6.120 -0.146 4.260 1.00 84.00 84 PHE A C 1
ATOM 603 O O . PHE A 1 84 ? 6.493 -0.987 5.075 1.00 84.00 84 PHE A O 1
ATOM 610 N N . ASP A 1 85 ? 6.809 0.968 4.023 1.00 76.56 85 ASP A N 1
ATOM 611 C CA . ASP A 1 85 ? 8.039 1.318 4.744 1.00 76.56 85 ASP A CA 1
ATOM 612 C C . ASP A 1 85 ? 7.916 2.696 5.406 1.00 76.56 85 ASP A C 1
ATOM 614 O O . ASP A 1 85 ? 7.533 3.697 4.798 1.00 76.56 85 ASP A O 1
ATOM 618 N N . VAL A 1 86 ? 8.270 2.736 6.689 1.00 66.12 86 VAL A N 1
ATOM 619 C CA . VAL A 1 86 ? 8.225 3.920 7.554 1.00 66.12 86 VAL A CA 1
ATOM 620 C C . VAL A 1 86 ? 9.321 4.934 7.192 1.00 66.12 86 VAL A C 1
ATOM 622 O O . VAL A 1 86 ? 9.179 6.134 7.448 1.00 66.12 86 VAL A O 1
ATOM 625 N N . ARG A 1 87 ? 10.451 4.463 6.647 1.00 66.31 87 ARG A N 1
ATOM 626 C CA . ARG A 1 87 ? 11.709 5.218 6.518 1.00 66.31 87 ARG A CA 1
ATOM 627 C C . ARG A 1 87 ? 12.137 5.513 5.088 1.00 66.31 87 ARG A C 1
ATOM 629 O O . ARG A 1 87 ? 13.090 6.278 4.932 1.00 66.31 87 ARG A O 1
ATOM 636 N N . HIS A 1 88 ? 11.449 4.969 4.089 1.00 68.94 88 HIS A N 1
ATOM 637 C CA . HIS A 1 88 ? 11.863 5.092 2.692 1.00 68.94 88 HIS A CA 1
ATOM 638 C C . HIS A 1 88 ? 11.865 6.544 2.183 1.00 68.94 88 HIS A C 1
ATOM 640 O O . HIS A 1 88 ? 12.787 6.931 1.470 1.00 68.94 88 HIS A O 1
ATOM 646 N N . ALA A 1 89 ? 10.921 7.385 2.631 1.00 73.56 89 ALA A N 1
ATOM 647 C CA . ALA A 1 89 ? 10.910 8.801 2.259 1.00 73.56 89 ALA A CA 1
ATOM 648 C C . ALA A 1 89 ? 12.173 9.527 2.743 1.00 73.56 89 ALA A C 1
ATOM 650 O O . ALA A 1 89 ? 12.512 9.523 3.942 1.00 73.56 89 ALA A O 1
ATOM 651 N N . THR A 1 90 ? 12.831 10.225 1.818 1.00 77.50 90 THR A N 1
ATOM 652 C CA . THR A 1 90 ? 14.000 11.054 2.114 1.00 77.50 90 THR A CA 1
ATOM 653 C C . THR A 1 90 ? 13.628 12.226 3.025 1.00 77.50 90 THR A C 1
ATOM 655 O O . THR A 1 90 ? 12.470 12.631 3.132 1.00 77.50 90 THR A O 1
ATOM 658 N N . ALA A 1 91 ? 14.622 12.840 3.674 1.00 81.31 91 ALA A N 1
ATOM 659 C CA . ALA A 1 91 ? 14.391 14.027 4.504 1.00 81.31 91 ALA A CA 1
ATOM 660 C C . ALA A 1 91 ? 13.728 15.190 3.736 1.00 81.31 91 ALA A C 1
ATOM 662 O O . ALA A 1 91 ? 13.043 16.002 4.351 1.00 81.31 91 ALA A O 1
ATOM 663 N N . ARG A 1 92 ? 13.911 15.254 2.408 1.00 83.00 92 ARG A N 1
ATOM 664 C CA . ARG A 1 92 ? 13.290 16.258 1.533 1.00 83.00 92 ARG A CA 1
ATOM 665 C C . ARG A 1 92 ? 11.844 15.925 1.164 1.00 83.00 92 ARG A C 1
ATOM 667 O O . ARG A 1 92 ? 11.061 16.846 0.984 1.00 83.00 92 ARG A O 1
ATOM 674 N N . GLU A 1 93 ? 11.491 14.644 1.074 1.00 80.94 93 GLU A N 1
ATOM 675 C CA . GLU A 1 93 ? 10.135 14.197 0.720 1.00 80.94 93 GLU A CA 1
ATOM 676 C C . GLU A 1 93 ? 9.204 14.134 1.929 1.00 80.94 93 GLU A C 1
ATOM 678 O O . GLU A 1 93 ? 8.020 14.418 1.804 1.00 80.94 93 GLU A O 1
ATOM 683 N N . ARG A 1 94 ? 9.720 13.813 3.124 1.00 80.38 94 ARG A N 1
ATOM 684 C CA . ARG A 1 94 ? 8.901 13.692 4.348 1.00 80.38 94 ARG A CA 1
ATOM 685 C C . ARG A 1 94 ? 7.959 14.880 4.607 1.00 80.38 94 ARG A C 1
ATOM 687 O O . ARG A 1 94 ? 6.831 14.608 5.009 1.00 80.38 94 ARG A O 1
ATOM 694 N N . PRO A 1 95 ? 8.356 16.155 4.406 1.00 84.50 95 PRO A N 1
ATOM 695 C CA . PRO A 1 95 ? 7.456 17.296 4.594 1.00 84.50 95 PRO A CA 1
ATOM 696 C C . PRO A 1 95 ? 6.304 17.373 3.580 1.00 84.50 95 PRO A C 1
ATOM 698 O O . PRO A 1 95 ? 5.319 18.048 3.856 1.00 84.50 95 PRO A O 1
ATOM 701 N N . LEU A 1 96 ? 6.410 16.699 2.428 1.00 83.56 96 LEU A N 1
ATOM 702 C CA . LEU A 1 96 ? 5.366 16.653 1.392 1.00 83.56 96 LEU A CA 1
ATOM 703 C C . LEU A 1 96 ? 4.215 15.705 1.764 1.00 83.56 96 LEU A C 1
ATOM 705 O O . LEU A 1 96 ? 3.142 15.774 1.175 1.00 83.56 96 LEU A O 1
ATOM 709 N N . PHE A 1 97 ? 4.439 14.850 2.764 1.00 81.50 97 PHE A N 1
ATOM 710 C CA . PHE A 1 97 ? 3.491 13.872 3.285 1.00 81.50 97 PHE A CA 1
ATOM 711 C C . PHE A 1 97 ? 3.099 14.257 4.719 1.00 81.50 97 PHE A C 1
ATOM 713 O O . PHE A 1 97 ? 3.701 13.748 5.679 1.00 81.50 97 PHE A O 1
ATOM 720 N N . PRO A 1 98 ? 2.148 15.196 4.894 1.00 83.69 98 PRO A N 1
ATOM 721 C CA . PRO A 1 98 ? 1.742 15.655 6.214 1.00 83.69 98 PRO A CA 1
ATOM 722 C C . PRO A 1 98 ? 1.144 14.499 7.019 1.00 83.69 98 PRO A C 1
ATOM 724 O O . PRO A 1 98 ? 0.414 13.662 6.492 1.00 83.69 98 PRO A O 1
ATOM 727 N N . ILE A 1 99 ? 1.460 14.456 8.313 1.00 88.62 99 ILE A N 1
ATOM 728 C CA . ILE A 1 99 ? 0.992 13.416 9.232 1.00 88.62 99 ILE A CA 1
ATOM 729 C C . ILE A 1 99 ? 0.443 14.042 10.520 1.00 88.62 99 ILE A C 1
ATOM 731 O O . ILE A 1 99 ? 0.976 15.057 10.972 1.00 88.62 99 ILE A O 1
ATOM 735 N N . PRO A 1 100 ? -0.586 13.440 11.140 1.00 89.81 100 PRO A N 1
ATOM 736 C CA . PRO A 1 100 ? -1.264 13.996 12.315 1.00 89.81 100 PRO A CA 1
ATOM 737 C C . PRO A 1 100 ? -0.517 13.776 13.645 1.00 89.8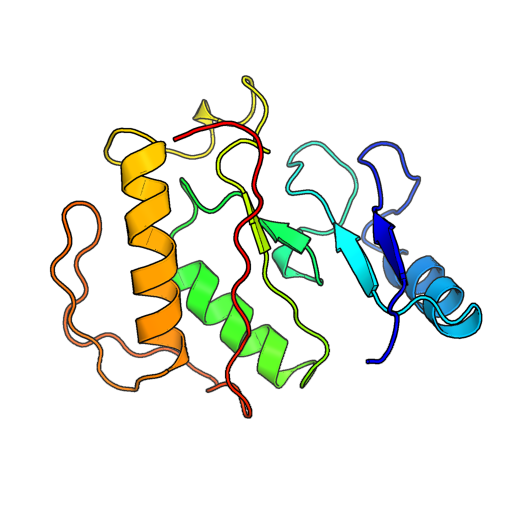1 100 PRO A C 1
ATOM 739 O O . PRO A 1 100 ? -1.023 14.141 14.704 1.00 89.81 100 PRO A O 1
ATOM 742 N N . GLY A 1 101 ? 0.677 13.175 13.632 1.00 91.00 101 GLY A N 1
ATOM 743 C CA . GLY A 1 101 ? 1.436 12.885 14.847 1.00 91.00 101 GLY A CA 1
ATOM 744 C C . GLY A 1 101 ? 2.804 12.251 14.586 1.00 91.00 101 GLY A C 1
ATOM 745 O O . GLY A 1 101 ? 3.312 12.319 13.463 1.00 91.00 101 GLY A O 1
ATOM 746 N N . PRO A 1 102 ? 3.428 11.638 15.610 1.00 89.25 102 PRO A N 1
ATOM 747 C CA . PRO A 1 102 ? 4.687 10.918 15.462 1.00 89.25 102 PRO A CA 1
ATOM 748 C C . PRO A 1 102 ? 4.613 9.858 14.358 1.00 89.25 102 PRO A C 1
ATOM 750 O O . PRO A 1 102 ? 3.737 8.998 14.357 1.00 89.25 102 PRO A O 1
ATOM 753 N N . ARG A 1 103 ? 5.562 9.904 13.415 1.00 86.06 103 ARG A N 1
ATOM 754 C CA . ARG A 1 103 ? 5.551 9.061 12.206 1.00 86.06 103 ARG A CA 1
ATOM 755 C C . ARG A 1 103 ? 5.452 7.567 12.501 1.00 86.06 103 ARG A C 1
ATOM 757 O O . ARG A 1 103 ? 4.742 6.879 11.779 1.00 86.06 103 ARG A O 1
ATOM 764 N N . GLY A 1 104 ? 6.146 7.084 13.533 1.00 84.25 104 GLY A N 1
ATOM 765 C CA . GLY A 1 104 ? 6.074 5.680 13.950 1.00 84.25 104 GLY A CA 1
ATOM 766 C C . GLY A 1 104 ? 4.643 5.276 14.294 1.00 84.25 104 GLY A C 1
ATOM 767 O O . GLY A 1 104 ? 4.095 4.391 13.653 1.00 84.25 104 GLY A O 1
ATOM 768 N N . GLU A 1 105 ? 3.999 6.023 15.189 1.00 89.94 105 GLU A N 1
ATOM 769 C CA . GLU A 1 105 ? 2.634 5.731 15.638 1.00 89.94 105 GLU A CA 1
ATOM 770 C C . GLU A 1 105 ? 1.603 5.829 14.499 1.00 89.94 105 GLU A C 1
ATOM 772 O O . GLU A 1 105 ? 0.736 4.969 14.368 1.00 89.94 105 GLU A O 1
ATOM 777 N N . VAL A 1 106 ? 1.726 6.832 13.618 1.00 89.50 106 VAL A N 1
ATOM 778 C CA . VAL A 1 106 ? 0.863 6.948 12.425 1.00 89.50 106 VAL A CA 1
ATOM 779 C C . VAL A 1 106 ? 1.048 5.745 11.493 1.00 89.50 106 VAL A C 1
ATOM 781 O O . VAL A 1 106 ? 0.086 5.274 10.889 1.00 89.50 106 VAL A O 1
ATOM 784 N N . THR A 1 107 ? 2.276 5.231 11.384 1.00 84.62 107 THR A N 1
ATOM 785 C CA . THR A 1 107 ? 2.584 4.065 10.542 1.00 84.62 107 THR A CA 1
ATOM 786 C C . THR A 1 107 ? 2.148 2.749 11.169 1.00 84.62 107 THR A C 1
ATOM 788 O O . THR A 1 107 ? 1.892 1.806 10.433 1.00 84.62 107 THR A O 1
ATOM 791 N N . ASP A 1 108 ? 2.033 2.671 12.491 1.00 87.00 108 ASP A N 1
ATOM 792 C CA . ASP A 1 108 ? 1.480 1.494 13.160 1.00 87.00 108 ASP A CA 1
ATOM 793 C C . ASP A 1 108 ? -0.050 1.425 12.983 1.00 87.00 108 ASP A C 1
ATOM 795 O O . ASP A 1 108 ? -0.615 0.344 12.806 1.00 87.00 108 ASP A O 1
ATOM 799 N N . GLU A 1 109 ? -0.737 2.574 12.966 1.00 92.44 109 GLU A N 1
ATOM 800 C CA . GLU A 1 109 ? -2.198 2.631 12.819 1.00 92.44 109 GLU A CA 1
ATOM 801 C C . GLU A 1 109 ? -2.673 2.492 11.362 1.00 92.44 109 GLU A C 1
ATOM 803 O O . GLU A 1 109 ? -3.616 1.750 11.083 1.00 92.44 109 GLU A O 1
ATOM 808 N N . ALA A 1 110 ? -2.027 3.173 10.411 1.00 91.81 110 ALA A N 1
ATOM 809 C CA . ALA A 1 110 ? -2.505 3.242 9.027 1.00 91.81 110 ALA A CA 1
ATOM 810 C C . ALA A 1 110 ? -2.681 1.869 8.326 1.00 91.81 110 ALA A C 1
ATOM 812 O O . ALA A 1 110 ? -3.710 1.680 7.672 1.00 91.81 110 ALA A O 1
ATOM 813 N N . PRO A 1 111 ? -1.776 0.873 8.466 1.00 90.31 111 PRO A N 1
ATOM 814 C CA . PRO A 1 111 ? -1.966 -0.459 7.890 1.00 90.31 111 PRO A CA 1
ATOM 815 C C . PRO A 1 111 ? -3.197 -1.179 8.446 1.00 90.31 111 PRO A C 1
ATOM 817 O O . PRO A 1 111 ? -3.818 -1.963 7.731 1.00 90.31 111 PRO A O 1
ATOM 820 N N . THR A 1 112 ? -3.573 -0.900 9.699 1.00 93.69 112 THR A N 1
ATOM 821 C CA . THR A 1 112 ? -4.790 -1.449 10.312 1.00 93.69 112 THR A CA 1
ATOM 822 C C . THR A 1 112 ? -6.026 -0.929 9.585 1.00 93.69 112 THR A C 1
ATOM 824 O O . THR A 1 112 ? -6.878 -1.720 9.188 1.00 93.69 112 THR A O 1
ATOM 827 N N . VAL A 1 113 ? -6.085 0.381 9.323 1.00 95.62 113 VAL A N 1
ATOM 828 C CA . VAL A 1 113 ? -7.172 1.012 8.555 1.00 95.62 113 VAL A CA 1
ATOM 829 C C . VAL A 1 113 ? -7.259 0.430 7.142 1.00 95.62 113 VAL A C 1
ATOM 831 O O . VAL A 1 113 ? -8.343 0.051 6.698 1.00 95.62 113 VAL A O 1
ATOM 834 N N . V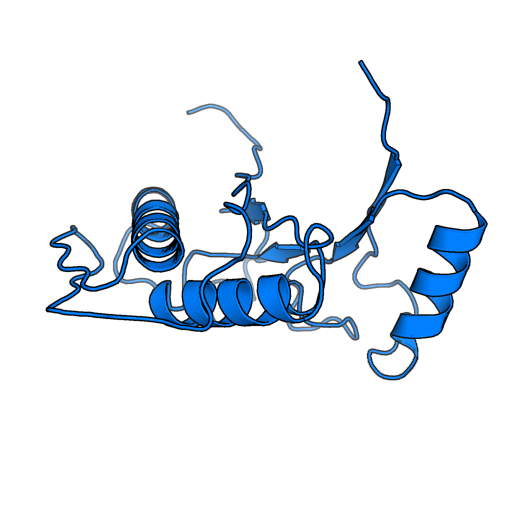AL A 1 114 ? -6.118 0.302 6.453 1.00 94.62 114 VAL A N 1
ATOM 835 C CA . VAL A 1 114 ? -6.057 -0.289 5.105 1.00 94.62 114 VAL A CA 1
ATOM 836 C C . VAL A 1 114 ? -6.612 -1.711 5.110 1.00 94.62 114 VAL A C 1
ATOM 838 O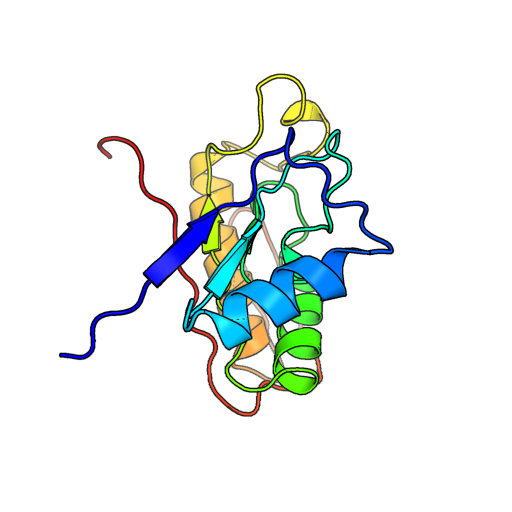 O . VAL A 1 114 ? -7.430 -2.063 4.262 1.00 94.62 114 VAL A O 1
ATOM 841 N N . ARG A 1 115 ? -6.199 -2.526 6.084 1.00 94.31 115 ARG A N 1
ATOM 842 C CA . ARG A 1 115 ? -6.632 -3.917 6.194 1.00 94.31 115 ARG A CA 1
ATOM 843 C C . ARG A 1 115 ? -8.132 -4.046 6.451 1.00 94.31 115 ARG A C 1
ATOM 845 O O . ARG A 1 115 ? -8.784 -4.820 5.759 1.00 94.31 115 ARG A O 1
ATOM 852 N N . LEU A 1 116 ? -8.677 -3.263 7.385 1.00 96.25 116 LEU A N 1
ATOM 853 C CA . LEU A 1 116 ? -10.112 -3.265 7.690 1.00 96.25 116 LEU A CA 1
ATOM 854 C C . LEU A 1 116 ? -10.950 -2.968 6.440 1.00 96.25 116 LEU A C 1
ATOM 856 O O . LEU A 1 116 ? -11.910 -3.679 6.154 1.00 96.25 116 LEU A O 1
ATOM 860 N N . LEU A 1 117 ? -10.551 -1.958 5.664 1.00 96.88 117 LEU A N 1
ATOM 861 C CA . LEU A 1 117 ? -11.258 -1.555 4.447 1.00 96.88 117 LEU A CA 1
ATOM 862 C C . LEU A 1 117 ? -11.141 -2.572 3.306 1.00 96.88 117 LEU A C 1
ATOM 864 O O . LEU A 1 117 ? -12.083 -2.727 2.534 1.00 96.88 117 LEU A O 1
ATOM 868 N N . LEU A 1 118 ? -10.007 -3.264 3.178 1.00 95.00 118 LEU A N 1
ATOM 869 C CA . LEU A 1 118 ? -9.831 -4.309 2.162 1.00 95.00 118 LEU A CA 1
ATOM 870 C C . LEU A 1 118 ? -10.635 -5.582 2.469 1.00 95.00 118 LEU A C 1
ATOM 872 O O . LEU A 1 118 ? -10.971 -6.320 1.541 1.00 95.00 118 LEU A O 1
ATOM 876 N N . GLU A 1 119 ? -10.909 -5.855 3.747 1.00 93.69 119 GLU A N 1
ATOM 877 C CA . GLU A 1 119 ? -11.547 -7.094 4.208 1.00 93.69 119 GLU A CA 1
ATOM 878 C C . GLU A 1 119 ? -13.062 -6.950 4.476 1.00 93.69 119 GLU A C 1
ATOM 880 O O . GLU A 1 119 ? -13.772 -7.956 4.420 1.00 93.69 119 GLU A O 1
ATOM 885 N N . GLY A 1 120 ? -13.581 -5.740 4.732 1.00 92.56 120 GLY A N 1
ATOM 886 C CA . GLY A 1 120 ? -14.988 -5.517 5.100 1.00 92.56 120 GLY A CA 1
ATOM 887 C C . GLY A 1 120 ? -15.815 -4.647 4.144 1.00 92.56 120 GLY A C 1
ATOM 888 O O . GLY A 1 120 ? -15.348 -4.190 3.104 1.00 92.56 120 GLY A O 1
ATOM 889 N N . GLU A 1 121 ? -17.091 -4.457 4.494 1.00 91.31 121 GLU A N 1
ATOM 890 C CA . GLU A 1 121 ? -18.097 -3.784 3.651 1.00 91.31 121 GLU A CA 1
ATOM 891 C C . GLU A 1 121 ? -18.712 -2.531 4.278 1.00 91.31 121 GLU A C 1
ATOM 893 O O . GLU A 1 121 ? -19.222 -1.697 3.546 1.00 91.31 121 GLU A O 1
ATOM 898 N N . ASP A 1 122 ? -18.680 -2.389 5.597 1.00 96.31 122 ASP A N 1
ATOM 899 C CA . ASP A 1 122 ? -19.203 -1.236 6.334 1.00 96.31 122 ASP A CA 1
ATOM 900 C C . ASP A 1 122 ? -18.314 -1.063 7.566 1.00 96.31 122 ASP A C 1
ATOM 902 O O . ASP A 1 122 ? -18.440 -1.791 8.553 1.00 96.31 122 ASP A O 1
ATOM 906 N N . ILE A 1 123 ? -17.294 -0.217 7.434 1.00 98.19 123 ILE A N 1
ATOM 907 C CA . ILE A 1 123 ? -16.221 -0.095 8.415 1.00 98.19 123 ILE A CA 1
ATOM 908 C C . ILE A 1 123 ? -16.378 1.205 9.191 1.00 98.19 123 ILE A C 1
ATOM 910 O O . ILE A 1 123 ? -16.226 2.296 8.639 1.00 98.19 123 ILE A O 1
ATOM 914 N N . SER A 1 124 ? -16.555 1.057 10.500 1.00 98.12 124 SER A N 1
ATOM 915 C CA . SER A 1 124 ? -16.323 2.118 11.474 1.00 98.12 124 SER A CA 1
ATOM 916 C C . SER A 1 124 ? -15.069 1.797 12.284 1.00 98.12 124 SER A C 1
ATOM 918 O O . SER A 1 124 ? -14.818 0.646 12.647 1.00 98.12 124 SER A O 1
ATOM 920 N N . PHE A 1 125 ? -14.250 2.811 12.540 1.00 98.19 125 PHE A N 1
ATOM 921 C CA . PHE A 1 125 ? -12.974 2.682 13.240 1.00 98.19 125 PHE A CA 1
ATOM 922 C C . PHE A 1 125 ? -12.680 3.979 13.983 1.00 98.19 125 PHE A C 1
ATOM 924 O O . PHE A 1 125 ? -12.769 5.052 13.398 1.00 98.19 125 PHE A O 1
ATOM 931 N N . GLU A 1 126 ? -12.292 3.889 15.249 1.00 98.19 126 GLU A N 1
ATOM 932 C CA . GLU A 1 126 ? -11.903 5.045 16.054 1.00 98.19 126 GLU A CA 1
ATOM 933 C C . GLU A 1 126 ? -10.473 4.839 16.555 1.00 98.19 126 GLU A C 1
ATOM 935 O O . GLU A 1 126 ? -10.226 4.178 17.565 1.00 98.19 126 GLU A O 1
ATOM 940 N N . GLY A 1 127 ? -9.518 5.344 15.776 1.00 96.94 127 GLY A N 1
ATOM 941 C CA . GLY A 1 127 ? -8.100 5.346 16.105 1.00 96.94 127 GLY A CA 1
ATOM 942 C C . GLY A 1 127 ? -7.641 6.670 16.705 1.00 96.94 127 GLY A C 1
ATOM 943 O O . GLY A 1 127 ? -8.401 7.626 16.859 1.00 96.94 127 GLY A O 1
ATOM 944 N N . LYS A 1 128 ? -6.346 6.742 17.010 1.00 97.00 128 LYS A N 1
ATOM 945 C CA . LYS A 1 128 ? -5.690 7.966 17.472 1.00 97.00 128 LYS A CA 1
ATOM 946 C C . LYS A 1 128 ? -5.513 8.976 16.336 1.00 97.00 128 LYS A C 1
ATOM 948 O O . LYS A 1 128 ? -5.505 10.178 16.599 1.00 97.00 128 LYS A O 1
ATOM 953 N N . TYR A 1 129 ? -5.334 8.502 15.102 1.00 95.56 129 TYR A N 1
ATOM 954 C CA . TYR A 1 129 ? -5.031 9.346 13.941 1.00 95.56 129 TYR A CA 1
ATOM 955 C C . TYR A 1 129 ? -6.086 9.298 12.839 1.00 95.56 129 TYR A C 1
ATOM 957 O O . TYR A 1 129 ? -6.204 10.258 12.079 1.00 95.56 129 TYR A O 1
ATOM 965 N N . HIS A 1 130 ? -6.843 8.208 12.745 1.00 95.00 130 HIS A N 1
ATOM 966 C CA . HIS A 1 130 ? -7.870 8.009 11.734 1.00 95.00 130 HIS A CA 1
ATOM 967 C C . HIS A 1 130 ? -9.189 7.618 12.386 1.00 95.00 130 HIS A C 1
ATOM 969 O O . HIS A 1 130 ? -9.244 6.741 13.248 1.00 95.00 130 HIS A O 1
ATOM 975 N N . THR A 1 131 ? -10.263 8.226 11.895 1.00 97.12 131 THR A N 1
ATOM 976 C CA . THR A 1 131 ? -11.633 7.859 12.237 1.00 97.12 131 THR A CA 1
ATOM 977 C C . THR A 1 131 ? -12.370 7.507 10.953 1.00 97.12 131 THR A C 1
ATOM 979 O O . THR A 1 131 ? -12.299 8.250 9.974 1.00 97.12 131 THR A O 1
ATOM 982 N N . LEU A 1 132 ? -13.054 6.368 10.956 1.00 98.25 132 LEU A N 1
ATOM 983 C CA . LEU A 1 132 ? -13.974 5.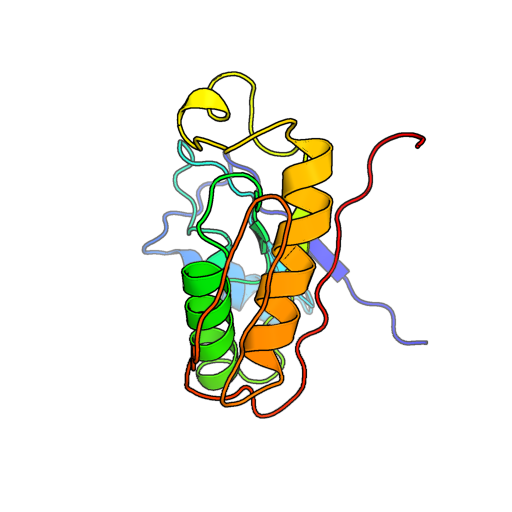937 9.913 1.00 98.25 132 LEU A CA 1
ATOM 984 C C . LEU A 1 132 ? -15.373 5.837 10.513 1.00 98.25 132 LEU A C 1
ATOM 986 O O . LEU A 1 132 ? -15.531 5.304 11.612 1.00 98.25 132 LEU A O 1
ATOM 990 N N . ASP A 1 133 ? -16.363 6.308 9.768 1.00 98.12 133 ASP A N 1
ATOM 991 C CA . ASP A 1 133 ? -17.778 6.221 10.114 1.00 98.12 133 ASP A CA 1
ATOM 992 C C . ASP A 1 133 ? -18.534 5.668 8.905 1.00 98.12 133 ASP A C 1
ATOM 994 O O . ASP A 1 133 ? -18.638 6.342 7.879 1.00 98.12 133 ASP A O 1
ATOM 998 N N . HIS A 1 134 ? -18.971 4.413 9.003 1.00 97.81 134 HIS A N 1
ATOM 999 C CA . HIS A 1 134 ? -19.711 3.696 7.965 1.00 97.81 134 HIS A CA 1
ATOM 1000 C C . HIS A 1 134 ? -19.088 3.763 6.555 1.00 97.81 134 HIS A C 1
ATOM 1002 O O . HIS A 1 134 ? -19.734 4.124 5.566 1.00 97.81 134 HIS A O 1
ATOM 1008 N N . VAL A 1 135 ? -17.788 3.454 6.452 1.00 97.94 135 VAL A N 1
ATOM 1009 C CA . VAL A 1 135 ? -17.020 3.569 5.202 1.00 97.94 135 VAL A CA 1
ATOM 1010 C C . VAL A 1 135 ? -16.936 2.233 4.463 1.00 97.94 135 VAL A C 1
ATOM 1012 O O . VAL A 1 135 ? -16.565 1.207 5.031 1.00 97.94 135 VAL A O 1
ATOM 1015 N N . THR A 1 136 ? -17.166 2.276 3.149 1.00 96.38 136 THR A N 1
ATOM 1016 C CA . THR A 1 136 ? -16.999 1.146 2.222 1.00 96.38 136 THR A CA 1
ATOM 1017 C C . THR A 1 136 ? -16.056 1.519 1.083 1.00 96.38 136 THR A C 1
ATOM 1019 O O . THR A 1 136 ? -16.118 2.628 0.550 1.00 96.38 136 THR A O 1
ATOM 1022 N N . ILE A 1 137 ? -15.240 0.565 0.630 1.00 95.62 137 ILE A N 1
ATOM 1023 C CA . ILE A 1 137 ? -14.483 0.675 -0.622 1.00 95.62 137 ILE A CA 1
ATOM 1024 C C . ILE A 1 137 ? -14.806 -0.495 -1.559 1.00 95.62 137 ILE A C 1
ATOM 1026 O O . ILE A 1 137 ? -15.268 -1.554 -1.145 1.00 95.62 137 ILE A O 1
ATOM 1030 N N . GLY A 1 138 ? -14.548 -0.315 -2.850 1.00 90.25 138 GLY A N 1
ATOM 1031 C CA . GLY A 1 138 ? -14.646 -1.387 -3.842 1.00 90.25 138 GLY A CA 1
ATOM 1032 C C . GLY A 1 138 ? -13.690 -1.145 -5.009 1.00 90.25 138 GLY A C 1
ATOM 1033 O O . GLY A 1 138 ? -13.164 -0.042 -5.108 1.00 90.25 138 GLY A O 1
ATOM 1034 N N . PRO A 1 139 ? -13.471 -2.097 -5.927 1.00 92.38 139 PRO A N 1
ATOM 1035 C CA . PRO A 1 139 ? -13.986 -3.465 -5.889 1.00 92.38 139 PRO A CA 1
ATOM 1036 C C . PRO A 1 139 ? -13.363 -4.266 -4.743 1.00 92.38 139 PRO A C 1
ATOM 1038 O O . PRO A 1 139 ? -12.273 -3.948 -4.285 1.00 92.38 139 PRO A O 1
ATOM 1041 N N . ARG A 1 140 ? -14.033 -5.317 -4.271 1.00 89.50 140 ARG A N 1
ATOM 1042 C CA . ARG A 1 140 ? -13.429 -6.187 -3.258 1.00 89.50 140 ARG A CA 1
ATOM 1043 C C . ARG A 1 140 ? -12.371 -7.094 -3.890 1.00 89.50 140 ARG A C 1
ATOM 1045 O O . ARG A 1 140 ? -12.658 -7.706 -4.923 1.00 89.50 140 ARG A O 1
ATOM 1052 N N . PRO A 1 141 ? -11.170 -7.208 -3.293 1.00 89.19 141 PRO A N 1
ATOM 1053 C CA . PRO A 1 141 ? -10.186 -8.183 -3.735 1.00 89.19 141 PRO A CA 1
ATOM 1054 C C . PRO A 1 141 ? -10.780 -9.597 -3.735 1.00 89.19 141 PRO A C 1
ATOM 1056 O O . PRO A 1 141 ? -11.371 -10.034 -2.752 1.00 89.19 141 PRO A O 1
ATOM 1059 N N . VAL A 1 142 ? -10.589 -10.344 -4.826 1.00 87.50 142 VAL A N 1
ATOM 1060 C CA . VAL A 1 142 ? -11.047 -11.748 -4.934 1.00 87.50 142 VAL A CA 1
ATOM 1061 C C . VAL A 1 142 ? -10.347 -12.649 -3.908 1.00 87.50 142 VAL A C 1
ATOM 1063 O O . VAL A 1 142 ? -10.867 -13.690 -3.512 1.00 87.50 142 VAL A O 1
ATOM 1066 N N . ARG A 1 143 ? -9.139 -12.260 -3.492 1.00 87.38 143 ARG A N 1
ATOM 1067 C CA . ARG A 1 143 ? -8.349 -12.911 -2.447 1.00 87.38 143 ARG A CA 1
ATOM 1068 C C . ARG A 1 143 ? -7.799 -11.842 -1.503 1.00 87.38 143 ARG A C 1
ATOM 1070 O O . ARG A 1 143 ? -7.477 -10.759 -1.998 1.00 87.38 143 ARG A O 1
ATOM 1077 N N . PRO A 1 144 ? -7.638 -12.147 -0.203 1.00 88.31 144 PRO A N 1
ATOM 1078 C CA . PRO A 1 144 ? -6.947 -11.259 0.723 1.00 88.31 144 PRO A CA 1
ATOM 1079 C C . PRO A 1 144 ? -5.569 -10.860 0.186 1.00 88.31 144 PRO A C 1
ATOM 1081 O O . PRO A 1 144 ? -4.865 -11.689 -0.399 1.00 88.31 144 PRO A O 1
ATOM 1084 N N . LEU A 1 145 ? -5.206 -9.592 0.370 1.00 89.31 145 LEU A N 1
ATOM 1085 C CA . LEU A 1 145 ? -3.876 -9.091 0.042 1.00 89.31 145 LEU A CA 1
ATOM 1086 C C . LEU A 1 145 ? -2.946 -9.288 1.237 1.00 89.31 145 LEU A C 1
ATOM 1088 O O . LEU A 1 145 ? -3.275 -8.895 2.356 1.00 89.31 145 LEU A O 1
ATOM 1092 N N . ASP A 1 146 ? -1.762 -9.837 0.985 1.00 87.19 146 ASP A N 1
ATOM 1093 C CA . ASP A 1 146 ? -0.704 -9.881 1.987 1.00 87.19 146 ASP A CA 1
ATOM 1094 C C . ASP A 1 146 ? -0.073 -8.489 2.097 1.00 87.19 146 ASP A C 1
ATOM 1096 O O . ASP A 1 146 ? 0.634 -8.052 1.191 1.00 87.19 146 ASP A O 1
ATOM 1100 N N . LEU A 1 147 ? -0.318 -7.789 3.205 1.00 87.75 147 LEU A N 1
ATOM 1101 C CA . LEU A 1 147 ? 0.285 -6.486 3.490 1.00 87.75 147 LEU A CA 1
ATOM 1102 C C . LEU A 1 147 ? 1.611 -6.680 4.225 1.00 87.75 147 LEU A C 1
ATOM 1104 O O . LEU A 1 147 ? 1.636 -7.196 5.344 1.00 87.75 147 LEU A O 1
ATOM 1108 N N . TRP A 1 148 ? 2.718 -6.278 3.606 1.00 85.94 148 TRP A N 1
ATOM 1109 C CA . TRP A 1 148 ? 4.049 -6.440 4.190 1.00 85.94 148 TRP A CA 1
ATOM 1110 C C . TRP A 1 148 ? 4.535 -5.124 4.784 1.00 85.94 148 TRP A C 1
ATOM 1112 O O . TRP A 1 148 ? 4.247 -4.048 4.269 1.00 85.94 148 TRP A O 1
ATOM 1122 N N . LEU A 1 149 ? 5.313 -5.210 5.859 1.00 82.56 149 LEU A N 1
ATOM 1123 C CA . LEU A 1 149 ? 5.984 -4.061 6.461 1.00 82.56 149 LEU A CA 1
ATOM 1124 C C . LEU A 1 149 ? 7.494 -4.201 6.254 1.00 82.56 149 LEU A C 1
ATOM 1126 O O . LEU A 1 149 ? 8.092 -5.203 6.651 1.00 82.56 149 LEU A O 1
ATOM 1130 N N . GLY A 1 150 ? 8.111 -3.198 5.630 1.00 74.62 150 GLY A N 1
ATOM 1131 C CA . GLY A 1 150 ? 9.559 -3.088 5.488 1.00 74.62 150 GLY A CA 1
ATOM 1132 C C . GLY A 1 150 ? 10.227 -2.853 6.846 1.00 74.62 150 GLY A C 1
ATOM 1133 O O . GLY A 1 150 ? 9.822 -1.978 7.611 1.00 74.62 150 GLY A O 1
ATOM 1134 N N . GLY A 1 151 ? 11.254 -3.646 7.166 1.00 66.56 151 GLY A N 1
ATOM 1135 C CA . GLY A 1 151 ? 11.986 -3.578 8.435 1.00 66.56 151 GLY A CA 1
ATOM 1136 C C . GLY A 1 151 ? 13.403 -3.024 8.273 1.00 66.56 151 GLY A C 1
ATOM 1137 O O . GLY A 1 151 ? 14.110 -3.392 7.340 1.00 66.56 151 GLY A O 1
ATOM 1138 N N . GLY A 1 152 ? 13.846 -2.178 9.214 1.00 51.34 152 GLY A N 1
ATOM 1139 C CA . GLY A 1 152 ? 15.196 -1.596 9.188 1.00 51.34 152 GLY A CA 1
ATOM 1140 C C . GLY A 1 152 ? 15.657 -0.930 10.491 1.00 51.34 152 GLY A C 1
ATOM 1141 O O . GLY A 1 152 ? 15.897 0.270 10.497 1.00 51.34 152 GLY A O 1
ATOM 1142 N N . GLY A 1 153 ? 15.764 -1.666 11.603 1.00 46.78 153 GLY A N 1
ATOM 1143 C CA . GLY A 1 153 ? 16.336 -1.184 12.881 1.00 46.78 153 GLY A CA 1
ATOM 1144 C C . GLY A 1 153 ? 15.534 -1.634 14.116 1.00 46.78 153 GLY A C 1
ATOM 1145 O O . GLY A 1 153 ? 14.344 -1.908 13.956 1.00 46.78 153 GLY A O 1
ATOM 1146 N N . PRO A 1 154 ? 16.154 -1.754 15.311 1.00 41.28 154 PRO A N 1
ATOM 1147 C CA . PRO A 1 154 ? 15.500 -2.305 16.501 1.00 41.28 154 PRO A CA 1
ATOM 1148 C C . PRO A 1 154 ? 14.346 -1.418 16.993 1.00 41.28 154 PRO A C 1
ATOM 1150 O O . PRO A 1 154 ? 14.356 -0.205 16.772 1.00 41.28 154 PRO A O 1
ATOM 1153 N N . ARG A 1 155 ? 13.360 -2.074 17.616 1.00 45.56 155 ARG A N 1
ATOM 1154 C CA . ARG A 1 155 ? 12.252 -1.452 18.355 1.00 45.56 155 ARG A CA 1
ATOM 1155 C C . ARG A 1 155 ? 12.752 -0.746 19.607 1.00 45.56 155 ARG A C 1
ATOM 1157 O O . ARG A 1 155 ? 13.704 -1.282 20.218 1.00 45.56 155 ARG A O 1
#